Protein AF-A0A8S8Y244-F1 (afdb_monomer)

Nearest PDB structures (foldseek):
  2fb2-assembly1_B  TM=8.864E-01  e=2.465E-08  Staphylococcus aureus
  1tv7-assembly1_B  TM=8.762E-01  e=9.248E-08  Staphylococcus aureus
  1bh5-assembly1_B  TM=5.172E-01  e=3.059E+00  Homo sapiens

Sequence (140 aa):
MDVGGTKDWNAEQVVFGKEIRTLIEQNIGKLTPVRDAKYGEVANRWSFDSGYQIGFIESISNPFCKSCTRARISANGSIYTCLFSEHGHDLKSLIKLGADADDIGNAIAAIWQKRDDKYSEIRQTIALSSKPVHMHFIGG

Mean predicted aligned error: 6.36 Å

Secondary structure (DSSP, 8-state):
---SSSS---GGG---HHHHHHHHHHHT--EEE---PPTT--SEEEEETTS-EEEE--TTTS---TT----EE-TTSEEESSTT-S--EEHHHHHHTT--HHHHHHHHHHHHHH----HHHHTTTS-TT--PPPGGGGT-

pLDDT: mean 86.73, std 14.21, range [40.69, 98.0]

Foldseek 3Di:
DDPDVDLDPDPVPDDAPVNVQVVCCVPPHDWDWDDPDDQLRQWGWIAGPVGDIDTDRGLAPDNDLVRDPDWFAFPQGFIDPDLFAADTHHPVVCVVVPNDPVSSVVVVVVVVVPDPDDCSVCVVPDPSPRHGDHNVRRPD

Structure (mmCIF, N/CA/C/O backbone):
data_AF-A0A8S8Y244-F1
#
_entry.id   AF-A0A8S8Y244-F1
#
loop_
_atom_site.group_PDB
_atom_site.id
_atom_site.type_symbol
_atom_site.label_atom_id
_atom_site.label_alt_id
_atom_site.label_comp_id
_atom_site.label_asym_id
_atom_site.label_entity_id
_atom_site.label_seq_id
_atom_site.pdbx_PDB_ins_code
_atom_site.Cartn_x
_atom_site.Cartn_y
_atom_site.Cartn_z
_atom_site.occupancy
_atom_site.B_iso_or_equiv
_atom_site.auth_seq_id
_atom_site.auth_comp_id
_atom_site.auth_asym_id
_atom_site.auth_atom_id
_atom_site.pdbx_PDB_model_num
ATOM 1 N N . MET A 1 1 ? -0.127 8.746 5.393 1.00 60.56 1 MET A N 1
ATOM 2 C CA . MET A 1 1 ? 1.171 8.938 6.078 1.00 60.56 1 MET A CA 1
ATOM 3 C C . MET A 1 1 ? 1.604 10.341 5.765 1.00 60.56 1 MET A C 1
ATOM 5 O O . MET A 1 1 ? 1.429 10.693 4.609 1.00 60.56 1 MET A O 1
ATOM 9 N N . ASP A 1 2 ? 2.062 11.129 6.735 1.00 51.53 2 ASP A N 1
ATOM 10 C CA . ASP A 1 2 ? 2.578 12.459 6.414 1.00 51.53 2 ASP A CA 1
ATOM 11 C C . ASP A 1 2 ? 3.639 12.339 5.310 1.00 51.53 2 ASP A C 1
ATOM 13 O O . ASP A 1 2 ? 4.649 11.651 5.462 1.00 51.53 2 ASP A O 1
ATOM 17 N N . VAL A 1 3 ? 3.283 12.902 4.160 1.00 53.19 3 VAL A N 1
ATOM 18 C CA . VAL A 1 3 ? 4.117 13.115 2.983 1.00 53.19 3 VAL A CA 1
ATOM 19 C C . VAL A 1 3 ? 3.817 14.512 2.448 1.00 53.19 3 VAL A C 1
ATOM 21 O O . VAL A 1 3 ? 3.611 14.719 1.253 1.00 53.19 3 VAL A O 1
ATOM 24 N N . GLY A 1 4 ? 3.778 15.498 3.351 1.00 40.69 4 GLY A N 1
ATOM 25 C CA . GLY A 1 4 ? 4.239 16.835 3.000 1.00 40.69 4 GLY A CA 1
ATOM 26 C C . GLY A 1 4 ? 5.711 16.745 2.598 1.00 40.69 4 GLY A C 1
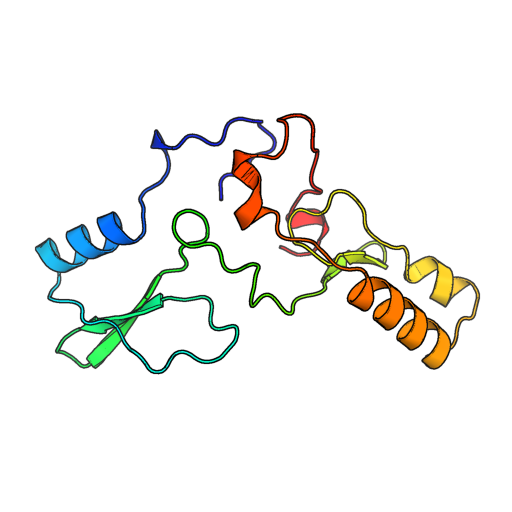ATOM 27 O O . GLY A 1 4 ? 6.448 15.915 3.119 1.00 40.69 4 GLY A O 1
ATOM 28 N N . GLY A 1 5 ? 6.166 17.562 1.649 1.00 44.16 5 GLY A N 1
ATOM 29 C CA . GLY A 1 5 ? 7.572 17.628 1.212 1.00 44.16 5 GLY A CA 1
ATOM 30 C C . GLY A 1 5 ? 8.573 18.080 2.292 1.00 44.16 5 GLY A C 1
ATOM 31 O O . GLY A 1 5 ? 9.592 18.683 1.966 1.00 44.16 5 GLY A O 1
ATOM 32 N N . THR A 1 6 ? 8.291 17.816 3.563 1.00 44.94 6 THR A N 1
ATOM 33 C CA . THR A 1 6 ? 9.024 18.212 4.757 1.00 44.94 6 THR A CA 1
ATOM 34 C C . THR A 1 6 ? 9.289 16.971 5.599 1.00 44.94 6 THR A C 1
ATOM 36 O O . THR A 1 6 ? 8.412 16.149 5.830 1.00 44.94 6 THR A O 1
ATOM 39 N N . LYS A 1 7 ? 10.544 16.821 6.004 1.00 48.84 7 LYS A N 1
ATOM 40 C CA . LYS A 1 7 ? 11.204 15.608 6.501 1.00 48.84 7 LYS A CA 1
ATOM 41 C C . LYS A 1 7 ? 10.737 15.101 7.874 1.00 48.84 7 LYS A C 1
ATOM 43 O O . LYS A 1 7 ? 11.440 14.297 8.475 1.00 48.84 7 LYS A O 1
ATOM 48 N N . ASP A 1 8 ? 9.575 15.517 8.356 1.00 54.03 8 ASP A N 1
ATOM 49 C CA . ASP A 1 8 ? 9.223 15.395 9.765 1.00 54.03 8 ASP A CA 1
ATOM 50 C C . ASP A 1 8 ? 7.880 14.691 9.920 1.00 54.03 8 ASP A C 1
ATOM 52 O O . ASP A 1 8 ? 6.853 15.321 10.148 1.00 54.03 8 ASP A O 1
ATOM 56 N N . TRP A 1 9 ? 7.896 13.355 9.822 1.00 61.94 9 TRP A N 1
ATOM 57 C CA . TRP A 1 9 ? 6.789 12.557 10.345 1.00 61.94 9 TRP A CA 1
ATOM 58 C C . TRP A 1 9 ? 6.572 12.953 11.808 1.00 61.94 9 TRP A C 1
ATOM 60 O O . 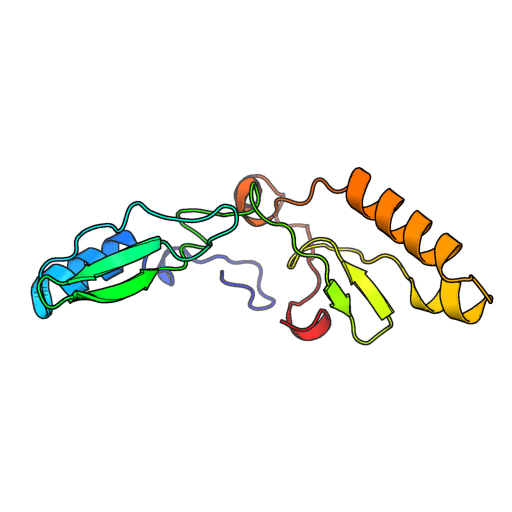TRP A 1 9 ? 7.399 12.634 12.664 1.00 61.94 9 TRP A O 1
ATOM 70 N N . ASN A 1 10 ? 5.473 13.650 12.093 1.00 66.88 10 ASN A N 1
ATOM 71 C CA . ASN A 1 10 ? 5.127 14.029 13.454 1.00 66.88 10 ASN A CA 1
ATOM 72 C C . ASN A 1 10 ? 4.070 13.067 14.012 1.00 66.88 10 ASN A C 1
ATOM 74 O O . ASN A 1 10 ? 2.903 13.109 13.618 1.00 66.88 10 ASN A O 1
ATOM 78 N N . ALA A 1 11 ? 4.479 12.218 14.960 1.00 68.69 11 ALA A N 1
ATOM 79 C CA . ALA A 1 11 ? 3.582 11.325 15.695 1.00 68.69 11 ALA A CA 1
ATOM 80 C C . ALA A 1 11 ? 2.406 12.074 16.343 1.00 68.69 11 ALA A C 1
ATOM 82 O O . ALA A 1 11 ? 1.311 11.530 16.431 1.00 68.69 11 ALA A O 1
ATOM 83 N N . GLU A 1 12 ? 2.621 13.325 16.752 1.00 77.69 12 GLU A N 1
ATOM 84 C CA . GLU A 1 12 ? 1.631 14.171 17.425 1.00 77.69 12 GLU A CA 1
ATOM 85 C C . GLU A 1 12 ? 0.484 14.596 16.498 1.00 77.69 12 GLU A C 1
ATOM 87 O O . GLU A 1 12 ? -0.576 14.994 16.970 1.00 77.69 12 GLU A O 1
ATOM 92 N N . GLN A 1 13 ? 0.667 14.496 15.177 1.00 81.44 13 GLN A N 1
ATOM 93 C CA . GLN A 1 13 ? -0.373 14.792 14.186 1.00 81.44 13 GLN A CA 1
ATOM 94 C C . GLN A 1 13 ? -1.121 13.538 13.713 1.00 81.44 13 GLN A C 1
ATOM 96 O O . GLN A 1 13 ? -1.949 13.604 12.802 1.00 81.44 13 GLN A O 1
ATOM 101 N N . VAL A 1 14 ? -0.830 12.375 14.302 1.00 83.56 14 VAL A N 1
ATOM 102 C CA . VAL A 1 14 ? -1.429 11.096 13.924 1.00 83.56 14 VAL A CA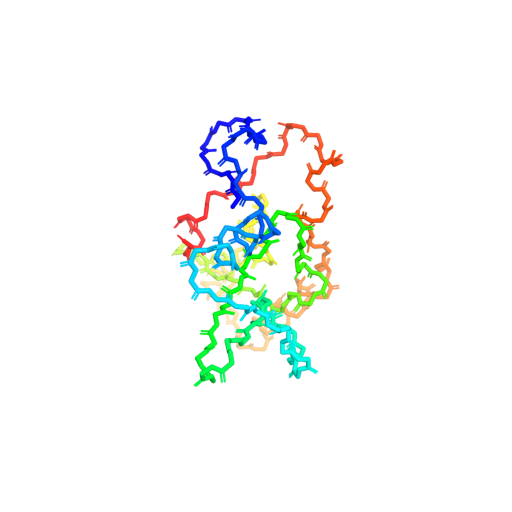 1
ATOM 103 C C . VAL A 1 14 ? -2.406 10.655 15.003 1.00 83.56 14 VAL A C 1
ATOM 105 O O . VAL A 1 14 ? -2.026 10.476 16.152 1.00 83.56 14 VAL A O 1
ATOM 108 N N . VAL A 1 15 ? -3.648 10.384 14.601 1.00 89.88 15 VAL A N 1
ATOM 109 C CA . VAL A 1 15 ? -4.594 9.623 15.425 1.00 89.88 15 VAL A CA 1
ATOM 110 C C . VAL A 1 15 ? -4.582 8.181 14.933 1.00 89.88 15 VAL A C 1
ATOM 112 O O . VAL A 1 15 ? -4.918 7.897 13.778 1.00 89.88 15 VAL A O 1
ATOM 115 N N . PHE A 1 16 ? -4.148 7.254 15.779 1.00 91.44 16 PHE A N 1
ATOM 116 C CA . PHE A 1 16 ? -4.012 5.853 15.402 1.00 91.44 16 PHE A CA 1
ATOM 117 C C . PHE A 1 16 ? -5.371 5.165 15.297 1.00 91.44 16 PHE A C 1
ATOM 119 O O . PHE A 1 16 ? -6.317 5.493 16.009 1.00 91.44 16 PHE A O 1
ATOM 126 N N . GLY A 1 17 ? -5.463 4.123 14.462 1.00 92.31 17 GLY A N 1
ATOM 127 C CA . GLY A 1 17 ? -6.723 3.399 14.257 1.00 92.31 17 GLY A CA 1
ATOM 128 C C . GLY A 1 17 ? -7.343 2.875 15.558 1.00 92.31 17 GLY A C 1
ATOM 129 O O . GLY A 1 17 ? -8.563 2.888 15.703 1.00 92.31 17 GLY A O 1
ATOM 130 N N . LYS A 1 18 ? -6.515 2.478 16.536 1.00 93.50 18 LYS A N 1
ATOM 131 C CA . LYS A 1 18 ? -6.982 2.065 17.869 1.00 93.50 18 LYS A CA 1
ATOM 132 C C . LYS A 1 18 ? -7.660 3.210 18.622 1.00 93.50 18 LYS A C 1
ATOM 134 O O . LYS A 1 18 ? -8.702 2.987 19.219 1.00 93.50 18 LYS A O 1
ATOM 139 N N . GLU A 1 19 ? -7.092 4.409 18.578 1.00 95.00 19 GLU A N 1
ATOM 140 C CA . GLU A 1 19 ? -7.645 5.591 19.246 1.00 95.00 19 GLU A CA 1
ATOM 141 C C . GLU A 1 19 ? -8.960 6.012 18.591 1.00 95.00 19 GLU A C 1
ATOM 143 O O . GLU A 1 19 ? -9.946 6.233 19.289 1.00 95.00 19 GLU A O 1
ATOM 148 N N . ILE A 1 20 ? -9.012 6.009 17.252 1.00 96.06 20 ILE A N 1
ATOM 149 C CA . ILE A 1 20 ? -10.245 6.287 16.504 1.00 96.06 20 ILE A CA 1
ATOM 150 C C . ILE A 1 20 ? -11.342 5.284 16.892 1.00 96.06 20 ILE A C 1
ATOM 152 O O . ILE A 1 20 ? -12.475 5.688 17.147 1.00 96.06 20 ILE A O 1
ATOM 156 N N . ARG A 1 21 ? -11.023 3.985 16.986 1.00 96.69 21 ARG A N 1
ATOM 157 C CA . ARG A 1 21 ? -11.989 2.965 17.428 1.00 96.69 21 ARG A CA 1
ATOM 158 C C . ARG A 1 21 ? -12.491 3.215 18.842 1.00 96.69 21 ARG A C 1
ATOM 160 O O . ARG A 1 21 ? -13.699 3.222 19.027 1.00 96.69 21 ARG A O 1
ATOM 167 N N . THR A 1 22 ? -11.599 3.482 19.795 1.00 97.25 22 THR A N 1
ATOM 168 C CA . THR A 1 22 ? -11.988 3.795 21.178 1.00 97.25 22 THR A CA 1
ATOM 169 C C . THR A 1 22 ? -12.958 4.977 21.226 1.00 97.25 22 THR A C 1
ATOM 171 O O . THR A 1 22 ? -13.977 4.908 21.907 1.00 97.25 22 THR A O 1
ATOM 174 N N . LEU A 1 23 ? -12.679 6.048 20.474 1.00 97.44 23 LEU A N 1
ATOM 175 C CA . LEU A 1 23 ? -13.554 7.221 20.413 1.00 97.44 23 LEU A CA 1
ATOM 176 C C . LEU A 1 23 ? -14.929 6.882 19.822 1.00 97.44 23 LEU A C 1
ATOM 178 O O . LEU A 1 23 ? -15.949 7.331 20.343 1.00 97.44 23 LEU A O 1
ATOM 182 N N . ILE A 1 24 ? -14.976 6.071 18.764 1.00 97.38 24 ILE A N 1
ATOM 183 C CA . ILE A 1 24 ? -16.237 5.612 18.167 1.00 97.38 24 ILE A CA 1
ATOM 184 C C . ILE A 1 24 ? -17.022 4.741 19.157 1.00 97.38 24 ILE A C 1
ATOM 186 O O . ILE A 1 24 ? -18.222 4.948 19.330 1.00 97.38 24 ILE A O 1
ATOM 190 N N . GLU A 1 25 ? -16.363 3.810 19.845 1.00 97.12 25 GLU A N 1
ATOM 191 C CA . GLU A 1 25 ? -17.005 2.928 20.826 1.00 97.12 25 GLU A CA 1
ATOM 192 C C . GLU A 1 25 ? -17.584 3.692 22.021 1.00 97.12 25 GLU A C 1
ATOM 194 O O . GLU A 1 25 ? -18.653 3.336 22.511 1.00 97.12 25 GLU A O 1
ATOM 199 N N . GLN A 1 26 ? -16.919 4.767 22.454 1.00 97.69 26 GLN A N 1
ATOM 200 C CA . GLN A 1 26 ? -17.374 5.618 23.557 1.00 97.69 26 GLN A CA 1
ATOM 201 C C . GLN A 1 26 ? -18.588 6.489 23.207 1.00 97.69 26 GLN A C 1
ATOM 203 O O . GLN A 1 26 ? -19.373 6.805 24.096 1.00 97.69 26 GLN A O 1
ATOM 208 N N . ASN A 1 27 ? -18.731 6.903 21.943 1.00 97.56 27 ASN A N 1
ATOM 209 C CA . ASN A 1 27 ? -19.709 7.927 21.550 1.00 97.56 27 ASN A CA 1
ATOM 210 C C . ASN A 1 27 ? -20.840 7.410 20.651 1.00 97.56 27 ASN A C 1
ATOM 212 O O . ASN A 1 27 ? -21.894 8.035 20.587 1.00 97.56 27 ASN A O 1
ATOM 216 N N . ILE A 1 28 ? -20.622 6.315 19.921 1.00 96.31 28 ILE A N 1
ATOM 217 C CA . ILE A 1 28 ? -21.535 5.849 18.866 1.00 96.31 28 ILE A CA 1
ATOM 218 C C . ILE A 1 28 ? -22.047 4.445 19.174 1.00 96.31 28 ILE A C 1
ATOM 220 O O . ILE A 1 28 ? -23.249 4.200 19.121 1.00 96.31 28 ILE A O 1
ATOM 224 N N . GLY A 1 29 ? -21.150 3.516 19.497 1.00 96.25 29 GLY A N 1
ATOM 225 C CA . GLY A 1 29 ? -21.536 2.148 19.819 1.00 96.25 29 GLY A CA 1
ATOM 226 C C . GLY A 1 29 ? -20.411 1.145 19.621 1.00 96.25 29 GLY A C 1
ATOM 227 O O . GLY A 1 29 ? -19.395 1.434 18.992 1.00 96.25 29 GLY A O 1
ATOM 228 N N . LYS A 1 30 ? -20.616 -0.056 20.163 1.00 97.50 30 LYS A N 1
ATOM 229 C CA . LYS A 1 30 ? -19.633 -1.139 20.159 1.00 97.50 30 LYS A CA 1
ATOM 230 C C . LYS A 1 30 ? -19.223 -1.530 18.739 1.00 97.50 30 LYS A C 1
ATOM 232 O O . LYS A 1 30 ? -20.075 -1.697 17.866 1.00 97.50 30 LYS A O 1
ATOM 237 N N . LEU A 1 31 ? -17.925 -1.749 18.544 1.00 98.00 31 LEU A N 1
ATOM 238 C CA . LEU A 1 31 ? -17.363 -2.268 17.307 1.00 98.00 31 LEU A CA 1
ATOM 239 C C . LEU A 1 31 ? -16.881 -3.708 17.510 1.00 98.00 31 LEU A C 1
ATOM 241 O O . LEU A 1 31 ? -16.259 -4.058 18.511 1.00 98.00 31 LEU A O 1
ATOM 245 N N . THR A 1 32 ? -17.126 -4.563 16.520 1.00 97.69 32 THR A N 1
ATOM 246 C CA . THR A 1 32 ? -16.593 -5.931 16.481 1.00 97.69 32 THR A CA 1
ATOM 247 C C . THR A 1 32 ? -15.802 -6.160 15.196 1.00 97.69 32 THR A C 1
ATOM 249 O O . THR A 1 32 ? -16.242 -5.734 14.127 1.00 97.69 32 THR A O 1
ATOM 252 N N . PRO A 1 33 ? -14.612 -6.786 15.255 1.00 96.81 33 PRO A N 1
ATOM 253 C CA . PRO A 1 33 ? -13.785 -6.966 14.070 1.00 96.81 33 PRO A CA 1
ATOM 254 C C . PRO A 1 33 ? -14.412 -7.998 13.130 1.00 96.81 33 PRO A C 1
ATOM 256 O O . PRO A 1 33 ? -14.780 -9.094 13.559 1.00 96.81 33 PRO A O 1
ATOM 259 N N . VAL A 1 34 ? -14.467 -7.678 11.837 1.00 96.75 34 VAL A N 1
ATOM 260 C CA . VAL A 1 34 ? -14.902 -8.615 10.795 1.00 96.75 34 VAL A CA 1
ATOM 261 C C . VAL A 1 34 ? -13.695 -9.457 10.364 1.00 96.75 34 VAL A C 1
ATOM 263 O O . VAL A 1 34 ? -12.651 -8.914 10.008 1.00 96.75 34 VAL A O 1
ATOM 266 N N . ARG A 1 35 ? -13.804 -10.791 10.443 1.00 92.69 35 ARG A N 1
ATOM 267 C CA . ARG A 1 35 ? -12.678 -11.737 10.262 1.00 92.69 35 ARG A CA 1
ATOM 268 C C . ARG A 1 35 ? -12.764 -12.568 8.977 1.00 92.69 35 ARG A C 1
ATOM 270 O O . ARG A 1 35 ? -12.432 -13.748 8.981 1.00 92.69 35 ARG A O 1
ATOM 277 N N . ASP A 1 36 ? -13.204 -11.953 7.889 1.00 92.88 36 ASP A N 1
ATOM 278 C CA . ASP A 1 36 ? -13.324 -12.567 6.557 1.00 92.88 36 ASP A CA 1
ATOM 279 C C . ASP A 1 36 ? -12.454 -11.854 5.502 1.00 92.88 36 ASP A C 1
ATOM 281 O O . ASP A 1 36 ? -12.732 -11.921 4.303 1.00 92.88 36 ASP A O 1
ATOM 285 N N . ALA A 1 37 ? -11.407 -11.155 5.955 1.00 87.56 37 ALA A N 1
ATOM 286 C CA . ALA A 1 37 ? -10.561 -10.336 5.098 1.00 87.56 37 ALA A CA 1
ATOM 287 C C . ALA A 1 37 ? -9.908 -11.158 3.977 1.00 87.56 37 ALA A C 1
ATOM 289 O O . ALA A 1 37 ? -9.318 -12.218 4.210 1.00 87.56 37 ALA A O 1
ATOM 290 N N . LYS A 1 38 ? -9.984 -10.643 2.748 1.00 90.38 38 LYS A N 1
ATOM 291 C CA . LYS A 1 38 ? -9.360 -11.270 1.576 1.00 90.38 38 LYS A CA 1
ATOM 292 C C . LYS A 1 38 ? -7.874 -1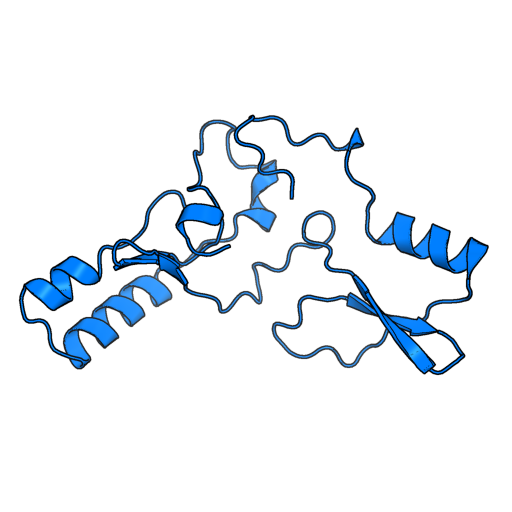0.916 1.490 1.00 90.38 38 LYS A C 1
ATOM 294 O O . LYS A 1 38 ? -7.424 -9.900 2.019 1.00 90.38 38 LYS A O 1
ATOM 299 N N . TYR A 1 39 ? -7.092 -11.730 0.777 1.00 89.25 39 TYR A N 1
ATOM 300 C CA . TYR A 1 39 ? -5.690 -11.398 0.512 1.00 89.25 39 TYR A CA 1
ATOM 301 C C . TYR A 1 39 ? -5.585 -10.046 -0.213 1.00 89.25 39 TYR A C 1
ATOM 303 O O . TYR A 1 39 ? -6.261 -9.818 -1.215 1.00 89.25 39 TYR A O 1
ATOM 311 N N . GLY A 1 40 ? -4.741 -9.152 0.306 1.00 87.44 40 GLY A N 1
ATOM 312 C CA . GLY A 1 40 ? -4.588 -7.791 -0.217 1.00 87.44 40 GLY A CA 1
ATOM 313 C C . GLY A 1 40 ? -5.657 -6.797 0.252 1.00 87.44 40 GLY A C 1
ATOM 314 O O . GLY A 1 40 ? -5.585 -5.628 -0.124 1.00 87.44 40 GLY A O 1
ATOM 315 N N . GLU A 1 41 ? -6.621 -7.207 1.084 1.00 92.38 41 GLU A N 1
ATOM 316 C CA . GLU A 1 41 ? -7.554 -6.278 1.725 1.00 92.38 41 GLU A CA 1
ATOM 317 C C . GLU A 1 41 ? -6.797 -5.368 2.701 1.00 92.38 41 GLU A C 1
ATOM 319 O O . GLU A 1 41 ? -6.109 -5.826 3.611 1.00 92.38 41 GLU A O 1
ATOM 324 N N . VAL A 1 42 ? -6.889 -4.059 2.465 1.00 93.56 42 VAL A N 1
ATOM 325 C CA . VAL A 1 42 ? -6.116 -3.045 3.199 1.00 93.56 42 VAL A CA 1
ATOM 326 C C . VAL A 1 42 ? -6.886 -2.488 4.398 1.00 93.56 42 VAL A C 1
ATOM 328 O O . VAL A 1 42 ? -6.289 -2.108 5.405 1.00 93.56 42 VAL A O 1
ATOM 331 N N . ALA A 1 43 ? -8.211 -2.390 4.287 1.00 95.31 43 ALA A N 1
ATOM 332 C CA . ALA A 1 43 ? -9.043 -1.830 5.339 1.00 95.31 43 ALA A CA 1
ATOM 333 C C . ALA A 1 43 ? -9.325 -2.887 6.413 1.00 95.31 43 ALA A C 1
ATOM 335 O O . ALA A 1 43 ? -9.900 -3.931 6.126 1.00 95.31 43 ALA A O 1
ATOM 336 N N . ASN A 1 44 ? -8.992 -2.588 7.668 1.00 94.12 44 ASN A N 1
ATOM 337 C CA . ASN A 1 44 ? -9.439 -3.396 8.798 1.00 94.12 44 ASN A CA 1
ATOM 338 C C . ASN A 1 44 ? -10.920 -3.091 9.037 1.00 94.12 44 ASN A C 1
ATOM 340 O O . ASN A 1 44 ? -11.242 -2.003 9.520 1.00 94.12 44 ASN A O 1
ATOM 344 N N . ARG A 1 45 ? -11.816 -4.008 8.664 1.00 96.44 45 ARG A N 1
ATOM 345 C CA . ARG A 1 45 ? -13.265 -3.814 8.797 1.00 96.44 45 ARG A CA 1
ATOM 346 C C . ARG A 1 45 ? -13.780 -4.183 10.182 1.00 96.44 45 ARG A C 1
ATOM 348 O O . ARG A 1 45 ? -13.377 -5.181 10.776 1.00 96.44 45 ARG A O 1
ATOM 355 N N . TRP A 1 46 ? -14.702 -3.367 10.670 1.00 97.25 46 TRP A N 1
ATOM 356 C CA . TRP A 1 46 ? -15.407 -3.537 11.933 1.00 97.25 46 TRP A CA 1
ATOM 357 C C . TRP A 1 46 ? -16.899 -3.318 11.709 1.00 97.25 46 TRP A C 1
ATOM 359 O O . TRP A 1 46 ? -17.281 -2.522 10.855 1.00 97.25 46 TRP A O 1
ATOM 369 N N . SER A 1 47 ? -17.732 -4.021 12.469 1.00 97.94 47 SER A N 1
ATOM 370 C CA . SER A 1 47 ? -19.188 -3.919 12.417 1.00 97.94 47 SER A CA 1
ATOM 371 C C . SER A 1 47 ? -19.735 -3.393 13.734 1.00 97.94 47 SER A C 1
ATOM 373 O O . SER A 1 47 ? -19.296 -3.820 14.804 1.00 97.94 47 SER A O 1
ATOM 375 N N . PHE A 1 48 ? -20.730 -2.519 13.640 1.00 98.00 48 PHE A N 1
ATOM 376 C CA . PHE A 1 48 ? -21.634 -2.224 14.744 1.00 98.00 48 PHE A CA 1
ATOM 377 C C . PHE A 1 48 ? -22.654 -3.357 14.913 1.00 98.00 48 PHE A C 1
ATOM 379 O O . PHE A 1 48 ? -22.888 -4.131 13.979 1.00 98.00 48 PHE A O 1
ATOM 386 N N . ASP A 1 49 ? -23.318 -3.405 16.070 1.00 95.62 49 ASP A N 1
ATOM 387 C CA . ASP A 1 49 ? -24.395 -4.369 16.353 1.00 95.62 49 ASP A CA 1
ATOM 388 C C . ASP A 1 49 ? -25.609 -4.193 15.417 1.00 95.62 49 ASP A C 1
ATOM 390 O O . ASP A 1 49 ? -26.350 -5.137 15.155 1.00 95.62 49 ASP A O 1
ATOM 394 N N . SER A 1 50 ? -25.786 -2.994 14.853 1.00 94.62 50 SER A N 1
ATOM 395 C CA . SER A 1 50 ? -26.794 -2.681 13.831 1.00 94.62 50 SER A CA 1
ATOM 396 C C . SER A 1 50 ? -26.483 -3.262 12.444 1.00 94.62 50 SER A C 1
ATOM 398 O O . SER A 1 50 ? -27.314 -3.160 11.545 1.00 94.62 50 SER A O 1
ATOM 400 N N . GLY A 1 51 ? -25.296 -3.845 12.247 1.00 93.69 51 GLY A N 1
ATOM 401 C CA . GLY A 1 51 ? -24.849 -4.435 10.980 1.00 93.69 51 GLY A CA 1
ATOM 402 C C . GLY A 1 51 ? -24.134 -3.470 10.027 1.00 93.69 51 GLY A C 1
ATOM 403 O O . GLY A 1 51 ? -23.578 -3.915 9.022 1.00 93.69 51 GLY A O 1
ATOM 404 N N . TYR A 1 52 ? -24.090 -2.166 10.328 1.00 96.12 52 TYR A N 1
ATOM 405 C CA . TYR A 1 52 ? -23.269 -1.219 9.566 1.00 96.12 52 TYR A CA 1
ATOM 406 C C . TYR A 1 52 ? -21.778 -1.481 9.792 1.00 96.12 52 TYR A C 1
ATOM 408 O O . TYR A 1 52 ? -21.352 -1.745 10.917 1.00 96.12 52 TYR A O 1
ATOM 416 N N . GLN A 1 53 ? -20.978 -1.354 8.730 1.00 96.62 53 GLN A N 1
ATOM 417 C CA . GLN A 1 53 ? -19.535 -1.584 8.779 1.00 96.62 53 GLN A CA 1
ATOM 418 C C . GLN A 1 53 ? -18.730 -0.310 8.523 1.00 96.62 53 GLN A C 1
ATOM 420 O O . GLN A 1 53 ? -19.115 0.544 7.727 1.00 96.62 53 GLN A O 1
ATOM 425 N N . ILE A 1 54 ? -17.568 -0.229 9.165 1.00 96.62 54 ILE A N 1
ATOM 426 C CA . ILE A 1 54 ? -16.559 0.813 8.983 1.00 96.62 54 ILE A CA 1
ATOM 427 C C . ILE A 1 54 ? -15.188 0.165 8.763 1.00 96.62 54 ILE A C 1
ATOM 429 O O . ILE A 1 54 ? -14.849 -0.835 9.397 1.00 96.62 54 ILE A O 1
ATOM 433 N N . GLY A 1 55 ? -14.394 0.715 7.844 1.00 95.88 55 GLY A N 1
ATOM 434 C CA . GLY A 1 55 ? -13.044 0.243 7.539 1.00 95.88 55 GLY A CA 1
ATOM 435 C C . GLY A 1 55 ? -11.975 1.227 8.003 1.00 95.88 55 GLY A C 1
ATOM 436 O O . GLY A 1 55 ? -12.068 2.418 7.722 1.00 95.88 55 GLY A O 1
ATOM 437 N N . PHE A 1 56 ? -10.928 0.727 8.659 1.00 95.62 56 PHE A N 1
ATOM 438 C CA . PHE A 1 56 ? -9.779 1.526 9.089 1.00 95.62 56 PHE A CA 1
ATOM 439 C C . PHE A 1 56 ? -8.546 1.197 8.245 1.00 95.62 56 PHE A C 1
ATOM 441 O O . PHE A 1 56 ? -8.038 0.073 8.283 1.00 95.62 56 PHE A O 1
ATOM 448 N N . ILE A 1 57 ? -8.039 2.187 7.505 1.00 93.88 57 ILE A N 1
ATOM 449 C CA . ILE A 1 57 ? -6.794 2.070 6.732 1.00 93.88 57 ILE A CA 1
ATOM 450 C C . ILE A 1 57 ? -5.625 2.534 7.601 1.00 93.88 57 ILE A C 1
ATOM 452 O O . ILE A 1 57 ? -5.298 3.716 7.695 1.00 93.88 57 ILE A O 1
ATOM 456 N N . GLU A 1 58 ? -4.963 1.577 8.234 1.00 91.31 58 GLU A N 1
ATOM 457 C CA . GLU A 1 58 ? -3.924 1.824 9.233 1.00 91.31 58 GLU A CA 1
ATOM 458 C C . GLU A 1 58 ? -2.516 1.909 8.629 1.00 91.31 58 GLU A C 1
ATOM 460 O O . GLU A 1 58 ? -1.585 1.247 9.073 1.00 91.31 58 GLU A O 1
ATOM 465 N N . SER A 1 59 ? -2.331 2.769 7.623 1.00 86.31 59 SER A N 1
ATOM 466 C CA . SER A 1 59 ? -1.060 2.894 6.879 1.00 86.31 59 SER A CA 1
ATOM 467 C C . SER A 1 59 ? 0.193 3.137 7.743 1.00 86.31 59 SER A C 1
ATOM 469 O O . SER A 1 59 ? 1.310 2.862 7.299 1.00 86.31 59 SER A O 1
ATOM 471 N N . ILE A 1 60 ? 0.014 3.634 8.973 1.00 83.69 60 ILE A N 1
ATOM 472 C CA . ILE A 1 60 ? 1.080 3.850 9.954 1.00 83.69 60 ILE A CA 1
ATOM 473 C C . ILE A 1 60 ? 1.169 2.676 10.934 1.00 83.69 60 ILE A C 1
ATOM 475 O O . ILE A 1 60 ? 2.163 1.957 10.907 1.00 83.69 60 ILE A O 1
ATOM 479 N N . SER A 1 61 ? 0.168 2.473 11.792 1.00 86.06 61 SER A N 1
ATOM 480 C CA . SER A 1 61 ? 0.225 1.467 12.866 1.00 86.06 61 SER A CA 1
ATOM 481 C C . SER A 1 61 ? 0.265 0.023 12.371 1.00 86.06 61 SER A C 1
ATOM 483 O O . SER A 1 61 ? 0.790 -0.834 13.074 1.00 86.06 61 SER A O 1
ATOM 485 N N . ASN A 1 62 ? -0.275 -0.251 11.182 1.00 88.50 62 ASN A N 1
ATOM 486 C CA . ASN A 1 62 ? -0.374 -1.590 10.616 1.00 88.50 62 ASN A CA 1
ATOM 487 C C . ASN A 1 62 ? -0.118 -1.549 9.092 1.00 88.50 62 ASN A C 1
ATOM 489 O O . ASN A 1 62 ? -1.063 -1.559 8.294 1.00 88.50 62 ASN A O 1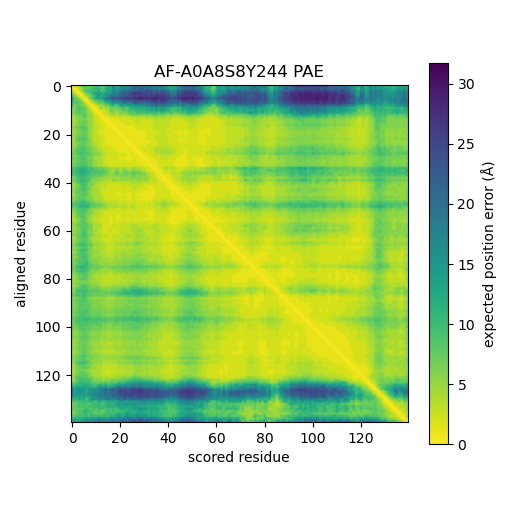
ATOM 493 N N . PRO A 1 63 ? 1.155 -1.422 8.664 1.00 89.81 63 PRO A N 1
ATOM 494 C CA . PRO A 1 63 ? 1.508 -1.337 7.252 1.00 89.81 63 PRO A CA 1
ATOM 495 C C . PRO A 1 63 ? 1.182 -2.639 6.505 1.00 89.81 63 PRO A C 1
ATOM 497 O O . PRO A 1 63 ? 1.247 -3.735 7.050 1.00 89.81 63 PRO A O 1
ATOM 500 N N . PHE A 1 64 ? 0.874 -2.506 5.216 1.00 92.94 64 PHE A N 1
ATOM 501 C CA . PHE A 1 64 ? 0.359 -3.584 4.363 1.00 92.94 64 PHE A CA 1
ATOM 502 C C . PHE A 1 64 ? 1.236 -3.813 3.117 1.00 92.94 64 PHE A C 1
ATOM 504 O O . PHE A 1 64 ? 0.735 -4.144 2.041 1.00 92.94 64 PHE A O 1
ATOM 511 N N . CYS A 1 65 ? 2.557 -3.602 3.215 1.00 92.94 65 CYS A N 1
ATOM 512 C CA . CYS A 1 65 ? 3.450 -3.788 2.064 1.00 92.94 65 CYS A CA 1
ATOM 513 C C . CYS A 1 65 ? 3.586 -5.270 1.679 1.00 92.94 65 CYS A C 1
ATOM 515 O O . CYS A 1 65 ? 3.590 -5.569 0.486 1.00 92.94 65 CYS A O 1
ATOM 517 N N . LYS A 1 66 ? 3.603 -6.189 2.655 1.00 91.62 66 LYS A N 1
ATOM 518 C CA . LYS A 1 66 ? 3.650 -7.653 2.444 1.00 91.62 66 LYS A CA 1
ATOM 519 C C . LYS A 1 66 ? 2.593 -8.210 1.490 1.00 91.62 66 LYS A C 1
ATOM 521 O O . LYS A 1 66 ? 2.877 -9.153 0.762 1.00 91.62 66 LYS A O 1
ATOM 526 N N . SER A 1 67 ? 1.381 -7.660 1.501 1.00 92.62 67 SER A N 1
ATOM 527 C CA . SER A 1 67 ? 0.280 -8.080 0.621 1.00 92.62 67 SER A CA 1
ATOM 528 C C . SER A 1 67 ? 0.057 -7.121 -0.553 1.00 92.62 67 SER A C 1
ATOM 530 O O . SER A 1 67 ? -0.915 -7.258 -1.294 1.00 92.62 67 SER A O 1
ATOM 532 N N . CYS A 1 68 ? 0.936 -6.131 -0.742 1.00 94.00 68 CYS A N 1
ATOM 533 C CA . CYS A 1 68 ? 0.794 -5.143 -1.801 1.00 94.00 68 CYS A CA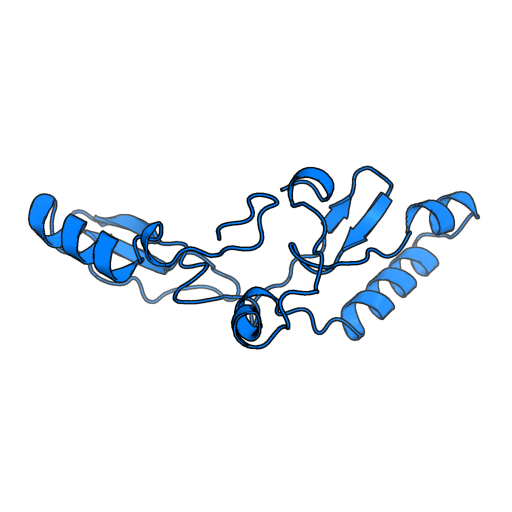 1
ATOM 534 C C . CYS A 1 68 ? 1.139 -5.757 -3.162 1.00 94.00 68 CYS A C 1
ATOM 536 O O . CYS A 1 68 ? 2.276 -6.161 -3.400 1.00 94.00 68 CYS A O 1
ATOM 538 N N . THR A 1 69 ? 0.171 -5.744 -4.076 1.00 93.75 69 THR A N 1
ATOM 539 C CA . THR A 1 69 ? 0.269 -6.254 -5.455 1.00 93.75 69 THR A CA 1
ATOM 540 C C . THR A 1 69 ? 0.187 -5.140 -6.505 1.00 93.75 69 THR A C 1
ATOM 542 O O . THR A 1 69 ? -0.108 -5.387 -7.669 1.00 93.75 69 THR A O 1
ATOM 545 N N . ARG A 1 70 ? 0.433 -3.885 -6.106 1.00 93.12 70 ARG A N 1
ATOM 546 C CA . ARG A 1 70 ? 0.258 -2.711 -6.973 1.00 93.12 70 ARG A CA 1
ATOM 547 C C . ARG A 1 70 ? 1.543 -2.331 -7.708 1.00 93.12 70 ARG A C 1
ATOM 549 O O . ARG A 1 70 ? 2.563 -2.094 -7.070 1.00 93.12 70 ARG A O 1
ATOM 556 N N . ALA A 1 71 ? 1.430 -2.151 -9.020 1.00 94.00 71 ALA A N 1
ATOM 557 C CA . ALA A 1 71 ? 2.330 -1.342 -9.841 1.00 94.00 71 ALA A CA 1
ATOM 558 C C . ALA A 1 71 ? 1.587 -0.082 -10.318 1.00 94.00 71 ALA A C 1
ATOM 560 O O . ALA A 1 71 ? 0.354 -0.049 -10.331 1.00 94.00 71 ALA A O 1
ATOM 561 N N . ARG A 1 72 ? 2.321 0.967 -10.688 1.00 93.69 72 ARG A N 1
ATOM 562 C CA . ARG A 1 72 ? 1.763 2.221 -11.212 1.00 93.69 72 ARG A CA 1
ATOM 563 C C . ARG A 1 72 ? 2.563 2.710 -12.400 1.00 93.69 72 ARG A C 1
ATOM 565 O O . ARG A 1 72 ? 3.776 2.559 -12.408 1.00 93.69 72 ARG A O 1
ATOM 572 N N . ILE A 1 73 ? 1.892 3.343 -13.355 1.00 93.06 73 ILE A N 1
ATOM 573 C CA . ILE A 1 73 ? 2.535 4.061 -14.454 1.00 93.06 73 ILE A CA 1
ATOM 574 C C . ILE A 1 73 ? 2.301 5.554 -14.221 1.00 93.06 73 ILE A C 1
ATOM 576 O O . ILE A 1 73 ? 1.162 5.984 -14.044 1.00 93.06 73 ILE A O 1
ATOM 580 N N . SER A 1 74 ? 3.374 6.334 -14.167 1.00 91.31 74 SER A N 1
ATOM 581 C CA . SER A 1 74 ? 3.319 7.792 -14.051 1.00 91.31 74 SER A CA 1
ATOM 582 C C . SER A 1 74 ? 2.928 8.449 -15.377 1.00 91.31 74 SER A C 1
ATOM 584 O O . SER A 1 74 ? 3.024 7.850 -16.449 1.00 91.31 74 SER A O 1
ATOM 586 N N . ALA A 1 75 ? 2.557 9.730 -15.334 1.00 89.44 75 ALA A N 1
ATOM 587 C CA . ALA A 1 75 ? 2.147 10.481 -16.525 1.00 89.44 75 ALA A CA 1
ATOM 588 C C . ALA A 1 75 ? 3.250 10.607 -17.599 1.00 89.44 75 ALA A C 1
ATOM 590 O O . ALA A 1 75 ? 2.955 10.731 -18.788 1.00 89.44 75 ALA A O 1
ATOM 591 N N . ASN A 1 76 ? 4.530 10.554 -17.211 1.00 89.12 76 ASN A N 1
ATOM 592 C CA . ASN A 1 76 ? 5.650 10.534 -18.159 1.00 89.12 76 ASN A CA 1
ATOM 593 C C . ASN A 1 76 ? 5.938 9.135 -18.741 1.00 89.12 76 ASN A C 1
ATOM 595 O O . ASN A 1 76 ? 6.783 9.035 -19.629 1.00 89.12 76 ASN A O 1
ATOM 599 N N . GLY A 1 77 ? 5.211 8.096 -18.311 1.00 92.94 77 GLY A N 1
ATOM 600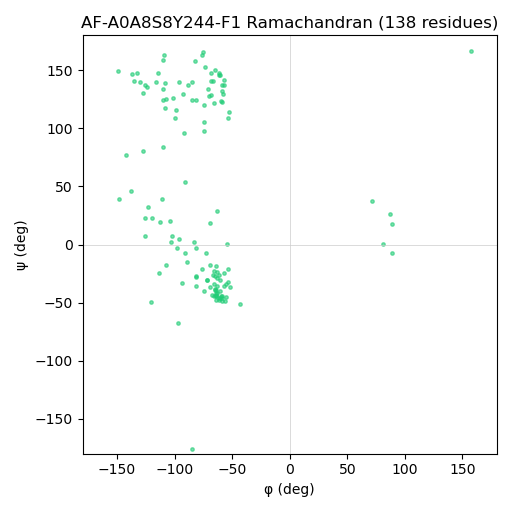 C CA . GLY A 1 77 ? 5.297 6.732 -18.832 1.00 92.94 77 GLY A CA 1
ATOM 601 C C . GLY A 1 77 ? 6.358 5.854 -18.166 1.00 92.94 77 GLY A C 1
ATOM 602 O O . GLY A 1 77 ? 6.847 4.911 -18.786 1.00 92.94 77 GLY A O 1
ATOM 603 N N . SER A 1 78 ? 6.717 6.149 -16.915 1.00 94.62 78 SER A N 1
ATOM 604 C CA . SER A 1 78 ? 7.589 5.296 -16.105 1.00 94.62 78 SER A CA 1
ATOM 605 C C . SER A 1 78 ? 6.766 4.382 -15.195 1.00 94.62 78 SER A C 1
ATOM 607 O O . SER A 1 78 ? 5.770 4.815 -14.618 1.00 94.62 78 SER A O 1
ATOM 609 N N . ILE A 1 79 ? 7.178 3.124 -15.038 1.00 95.19 79 ILE A N 1
ATOM 610 C CA . ILE A 1 79 ? 6.574 2.195 -14.076 1.00 95.19 79 ILE A CA 1
ATOM 611 C C . ILE A 1 79 ? 7.255 2.300 -12.710 1.00 95.19 79 ILE A C 1
ATOM 613 O O . ILE A 1 79 ? 8.480 2.356 -12.612 1.00 95.19 79 ILE A O 1
ATOM 617 N N . TYR A 1 80 ? 6.439 2.297 -11.662 1.00 94.69 80 TYR A N 1
ATOM 618 C CA . TYR A 1 80 ? 6.822 2.319 -10.257 1.00 94.69 80 TYR A CA 1
ATOM 619 C C . TYR A 1 80 ? 6.173 1.141 -9.529 1.00 94.69 80 TYR A C 1
ATOM 621 O O . TYR A 1 80 ? 4.985 0.854 -9.699 1.00 94.69 80 TYR A O 1
ATOM 629 N N . THR A 1 81 ? 6.941 0.485 -8.670 1.00 94.56 81 THR A N 1
ATOM 630 C CA . THR A 1 81 ? 6.529 -0.679 -7.865 1.00 94.56 81 THR A CA 1
ATOM 631 C C . THR A 1 81 ? 6.127 -0.315 -6.433 1.00 94.56 81 THR A C 1
ATOM 633 O O . THR A 1 81 ? 5.667 -1.165 -5.666 1.00 94.56 81 THR A O 1
ATOM 636 N N . CYS A 1 82 ? 6.253 0.964 -6.068 1.00 91.75 82 CYS A N 1
ATOM 637 C CA . CYS A 1 82 ? 5.847 1.509 -4.781 1.00 91.75 82 CYS A CA 1
ATOM 638 C C . CYS A 1 82 ? 5.412 2.968 -4.900 1.00 91.75 82 CYS A C 1
ATOM 640 O O . CYS A 1 82 ? 5.930 3.729 -5.712 1.00 91.75 82 CYS A O 1
ATOM 642 N N . LEU A 1 83 ? 4.482 3.359 -4.027 1.00 87.81 83 LEU A N 1
ATOM 643 C CA . LEU A 1 83 ? 4.022 4.742 -3.870 1.00 87.81 83 LEU A CA 1
ATOM 644 C C . LEU A 1 83 ? 5.108 5.711 -3.381 1.00 87.81 83 LEU A C 1
ATOM 646 O O . LEU A 1 83 ? 4.948 6.919 -3.491 1.00 87.81 83 LEU A O 1
ATOM 650 N N . PHE A 1 84 ? 6.177 5.167 -2.810 1.00 83.06 84 PHE A N 1
ATOM 651 C CA . PHE A 1 84 ? 7.278 5.912 -2.208 1.00 83.06 84 PHE A CA 1
ATOM 652 C C . PHE A 1 84 ? 8.621 5.479 -2.802 1.00 83.06 84 PHE A C 1
ATOM 654 O O . PHE A 1 84 ? 9.648 5.582 -2.141 1.00 83.06 84 PHE A O 1
ATOM 661 N N . SER A 1 85 ? 8.621 4.914 -4.011 1.00 83.88 85 SER A N 1
ATOM 662 C CA . SER A 1 85 ? 9.879 4.601 -4.687 1.00 83.88 85 SER A CA 1
ATOM 663 C C . SER A 1 85 ? 10.590 5.899 -5.089 1.00 83.88 85 SER A C 1
ATOM 665 O O . SER A 1 85 ? 9.946 6.906 -5.385 1.00 83.88 85 SER A O 1
ATOM 667 N N . GLU A 1 86 ? 11.917 5.899 -5.093 1.00 80.44 86 GLU A N 1
ATOM 668 C CA . GLU A 1 86 ? 12.712 7.056 -5.529 1.00 80.44 86 GLU A CA 1
ATOM 669 C C . GLU A 1 86 ? 12.835 7.123 -7.055 1.00 80.44 86 GLU A C 1
ATOM 671 O O . GLU A 1 86 ? 12.989 8.198 -7.638 1.00 80.44 86 GLU A O 1
ATOM 676 N N . HIS A 1 87 ? 12.748 5.968 -7.717 1.00 84.94 87 HIS A N 1
ATOM 677 C CA . HIS A 1 87 ? 13.058 5.817 -9.130 1.00 84.94 87 HIS A CA 1
ATOM 678 C C . HIS A 1 87 ? 11.991 4.978 -9.831 1.00 84.94 87 HIS A C 1
ATOM 680 O O . HIS A 1 87 ? 11.478 4.007 -9.284 1.00 84.94 87 HIS A O 1
ATOM 686 N N . GLY A 1 88 ? 11.651 5.375 -11.054 1.00 91.00 88 GLY A N 1
ATOM 687 C CA . GLY A 1 88 ? 10.787 4.603 -11.941 1.00 91.00 88 GLY A CA 1
ATOM 688 C C . GLY A 1 88 ? 11.594 4.021 -13.093 1.00 91.00 88 GLY A C 1
ATOM 689 O O . GLY A 1 88 ? 12.690 4.493 -13.396 1.00 91.00 88 GLY A O 1
ATOM 690 N N . HIS A 1 89 ? 11.033 3.026 -13.770 1.00 94.75 89 HIS A N 1
ATOM 691 C CA . HIS A 1 89 ? 11.621 2.445 -14.976 1.00 94.75 89 HIS A CA 1
ATOM 692 C C .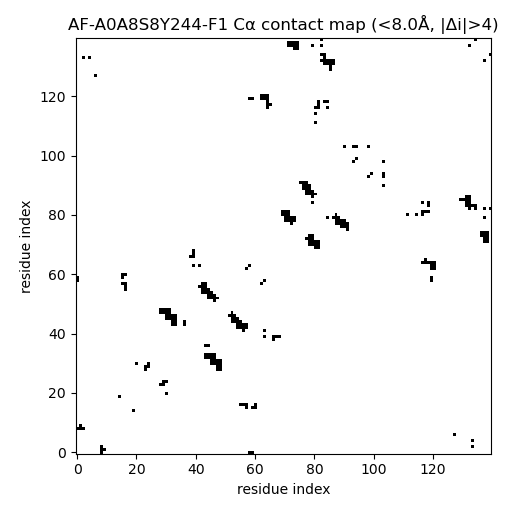 HIS A 1 89 ? 10.910 2.999 -16.212 1.00 94.75 89 HIS A C 1
ATOM 694 O O . HIS A 1 89 ? 9.686 2.944 -16.300 1.00 94.75 89 HIS A O 1
ATOM 700 N N . ASP A 1 90 ? 11.653 3.560 -17.163 1.00 95.25 90 ASP A N 1
ATOM 701 C CA . ASP A 1 90 ? 11.087 4.200 -18.355 1.00 95.25 90 ASP A CA 1
ATOM 702 C C . ASP A 1 90 ? 10.554 3.172 -19.369 1.00 95.25 90 ASP A C 1
ATOM 704 O O . ASP A 1 90 ? 11.304 2.626 -20.177 1.00 95.25 90 ASP A O 1
ATOM 708 N N . LEU A 1 91 ? 9.240 2.924 -19.340 1.00 95.81 91 LEU A N 1
ATOM 709 C CA . LEU A 1 91 ? 8.569 2.075 -20.329 1.00 95.81 91 LEU A CA 1
ATOM 710 C C . LEU A 1 91 ? 8.260 2.832 -21.624 1.00 95.81 91 LEU A C 1
ATOM 712 O O . LEU A 1 91 ? 8.203 2.232 -22.697 1.00 95.81 91 LEU A O 1
ATOM 716 N N . LYS A 1 92 ? 8.068 4.153 -21.551 1.00 95.62 92 LYS A N 1
ATOM 717 C CA . LYS A 1 92 ? 7.753 4.988 -22.716 1.00 95.62 92 LYS A CA 1
ATOM 718 C C . LYS A 1 92 ? 8.857 4.930 -23.762 1.00 95.62 92 LYS A C 1
ATOM 720 O O . LYS A 1 92 ? 8.550 4.898 -24.953 1.00 95.62 92 LYS A O 1
ATOM 725 N N . SER A 1 93 ? 10.117 4.925 -23.337 1.00 96.44 93 SER A N 1
ATOM 726 C CA . SER A 1 93 ? 11.245 4.798 -24.262 1.00 96.44 93 SER A CA 1
ATOM 727 C C . SER A 1 93 ? 11.270 3.444 -24.971 1.00 96.44 93 SER A C 1
ATOM 729 O O . SER A 1 93 ? 11.506 3.429 -26.175 1.00 96.44 93 SER A O 1
ATOM 731 N N . LEU A 1 94 ? 10.935 2.338 -24.293 1.00 95.56 94 LEU A N 1
ATOM 732 C CA . LEU A 1 94 ? 10.823 1.018 -24.937 1.00 95.56 94 LEU A CA 1
ATOM 733 C C . LEU A 1 94 ? 9.785 1.042 -26.067 1.00 95.56 94 LEU A C 1
ATOM 735 O O . LEU A 1 94 ? 10.091 0.675 -27.198 1.00 95.56 94 LEU A O 1
ATOM 739 N N . ILE A 1 95 ? 8.595 1.584 -25.788 1.00 94.88 95 ILE A N 1
ATOM 740 C CA . ILE A 1 95 ? 7.522 1.721 -26.786 1.00 94.88 95 ILE A CA 1
ATOM 741 C C . ILE A 1 95 ? 7.980 2.592 -27.963 1.00 94.88 95 ILE A C 1
ATOM 743 O O . ILE A 1 95 ? 7.780 2.240 -29.122 1.00 94.88 95 ILE A O 1
ATOM 747 N N . LYS A 1 96 ? 8.620 3.736 -27.688 1.00 96.50 96 LYS A N 1
ATOM 748 C CA . LYS A 1 96 ? 9.112 4.647 -28.735 1.00 96.50 96 LYS A CA 1
ATOM 749 C C . LYS A 1 96 ? 10.189 4.031 -29.625 1.00 96.50 96 LYS A C 1
ATOM 751 O O . LYS A 1 96 ? 10.312 4.441 -30.774 1.00 96.50 96 LYS A O 1
ATOM 756 N N . LEU A 1 97 ? 10.969 3.095 -29.091 1.00 97.25 97 LEU A N 1
ATOM 757 C CA . LEU A 1 97 ? 12.002 2.368 -29.825 1.00 97.25 97 LEU A CA 1
ATOM 758 C C . LEU A 1 97 ? 11.445 1.173 -30.616 1.00 97.25 97 LEU A C 1
ATOM 760 O O . LEU A 1 97 ? 12.215 0.491 -31.283 1.00 97.25 97 LEU A O 1
ATOM 764 N N . GLY A 1 98 ? 10.126 0.954 -30.591 1.00 96.56 98 GLY A N 1
ATOM 765 C CA . GLY A 1 98 ? 9.459 -0.083 -31.376 1.00 96.56 98 GLY A CA 1
ATOM 766 C C . GLY A 1 98 ? 9.357 -1.439 -30.681 1.00 96.56 98 GLY A C 1
ATOM 767 O O . GLY A 1 98 ? 9.121 -2.422 -31.374 1.00 96.56 98 GLY A O 1
ATOM 768 N N . ALA A 1 99 ? 9.527 -1.498 -29.354 1.00 97.25 99 ALA A N 1
ATOM 769 C CA . ALA A 1 99 ? 9.292 -2.717 -28.580 1.00 97.25 99 ALA A CA 1
ATOM 770 C C . ALA A 1 99 ? 7.855 -3.222 -28.777 1.00 97.25 99 ALA A C 1
ATOM 772 O O . ALA A 1 99 ? 6.904 -2.428 -28.754 1.00 97.25 99 ALA A O 1
ATOM 773 N N . ASP A 1 100 ? 7.701 -4.532 -28.947 1.00 97.25 100 ASP A N 1
ATOM 774 C CA . ASP A 1 100 ? 6.389 -5.156 -29.070 1.00 97.25 100 ASP A CA 1
ATOM 775 C C . ASP A 1 100 ? 5.760 -5.472 -27.696 1.00 97.25 100 ASP A C 1
ATOM 777 O O . ASP A 1 100 ? 6.261 -5.090 -26.633 1.00 97.25 100 ASP A O 1
ATOM 781 N N . ALA A 1 101 ? 4.594 -6.122 -27.702 1.00 97.06 101 ALA A N 1
ATOM 782 C CA . ALA A 1 101 ? 3.879 -6.451 -26.472 1.00 97.06 101 ALA A CA 1
ATOM 783 C C . ALA A 1 101 ? 4.638 -7.457 -25.589 1.00 97.06 101 ALA A C 1
ATOM 785 O O . ALA A 1 101 ? 4.570 -7.350 -24.360 1.00 97.06 101 ALA A O 1
ATOM 786 N N . ASP A 1 102 ? 5.364 -8.396 -26.195 1.00 97.94 102 ASP A N 1
ATOM 787 C CA . ASP A 1 102 ? 6.116 -9.419 -25.474 1.00 97.94 102 ASP A CA 1
ATOM 788 C C . ASP A 1 102 ? 7.372 -8.804 -24.848 1.00 97.94 102 ASP A C 1
ATOM 790 O O . ASP A 1 102 ? 7.664 -9.059 -23.678 1.00 97.94 102 ASP A O 1
ATOM 794 N N . ASP A 1 103 ? 8.058 -7.908 -25.560 1.00 97.50 103 ASP A N 1
ATOM 795 C CA . ASP A 1 103 ? 9.176 -7.123 -25.031 1.00 97.50 103 ASP A CA 1
ATOM 796 C C . ASP A 1 103 ? 8.766 -6.320 -23.786 1.00 97.50 103 ASP A C 1
ATOM 798 O O . ASP A 1 103 ? 9.432 -6.359 -22.744 1.00 97.50 103 ASP A O 1
ATOM 802 N N . ILE A 1 104 ? 7.634 -5.610 -23.867 1.00 97.19 104 ILE A N 1
ATOM 803 C CA . ILE A 1 104 ? 7.099 -4.815 -22.755 1.00 97.19 104 ILE A CA 1
ATOM 804 C C . ILE A 1 104 ? 6.686 -5.728 -21.595 1.00 97.19 104 ILE A C 1
ATOM 806 O O . ILE A 1 104 ? 7.003 -5.437 -20.436 1.00 97.19 104 ILE A O 1
ATOM 810 N N . GLY A 1 105 ? 6.005 -6.839 -21.889 1.00 97.75 105 GLY A N 1
ATOM 811 C CA . GLY A 1 105 ? 5.598 -7.832 -20.895 1.00 97.75 105 GLY A CA 1
ATOM 812 C C . GLY A 1 105 ? 6.793 -8.413 -20.138 1.00 97.75 105 GLY A C 1
ATOM 813 O O . GLY A 1 105 ? 6.790 -8.448 -18.905 1.00 97.75 105 GLY A O 1
ATOM 814 N N . ASN A 1 106 ? 7.852 -8.778 -20.861 1.00 98.00 106 ASN A N 1
ATOM 815 C CA . ASN A 1 106 ? 9.099 -9.290 -20.297 1.00 98.00 106 ASN A CA 1
ATOM 816 C C . ASN A 1 106 ? 9.817 -8.241 -19.439 1.00 98.00 106 ASN A C 1
ATOM 818 O O . ASN A 1 106 ? 10.279 -8.559 -18.340 1.00 98.00 106 ASN A O 1
ATOM 822 N N . ALA A 1 107 ? 9.865 -6.982 -19.885 1.00 97.56 107 ALA A N 1
ATOM 823 C CA . ALA A 1 107 ? 10.442 -5.890 -19.104 1.00 97.56 107 ALA A CA 1
ATOM 824 C C . ALA A 1 107 ? 9.691 -5.680 -17.777 1.00 97.56 107 ALA A C 1
ATOM 826 O O . ALA A 1 107 ? 10.316 -5.592 -16.717 1.00 97.56 107 ALA A O 1
ATOM 827 N N . ILE A 1 108 ? 8.353 -5.662 -17.807 1.00 97.62 108 ILE A N 1
ATOM 828 C CA . ILE A 1 108 ? 7.520 -5.531 -16.602 1.00 97.62 108 ILE A CA 1
ATOM 829 C C . ILE A 1 108 ? 7.714 -6.733 -15.672 1.00 97.62 108 ILE A C 1
ATOM 831 O O . ILE A 1 108 ? 7.883 -6.544 -14.466 1.00 97.62 108 ILE A O 1
ATOM 835 N N . ALA A 1 109 ? 7.735 -7.957 -16.207 1.00 98.00 109 ALA A N 1
ATOM 836 C CA . ALA A 1 109 ? 7.967 -9.164 -15.420 1.00 98.00 109 ALA A CA 1
ATOM 837 C C . ALA A 1 109 ? 9.335 -9.129 -14.719 1.00 98.00 109 ALA A C 1
ATOM 839 O O . ALA A 1 109 ? 9.420 -9.409 -13.523 1.00 98.00 109 ALA A O 1
ATOM 840 N N . ALA A 1 110 ? 10.388 -8.713 -15.427 1.00 97.50 110 ALA A N 1
ATOM 841 C CA . ALA A 1 110 ? 11.732 -8.585 -14.870 1.00 97.50 110 ALA A CA 1
ATOM 842 C C . ALA A 1 110 ? 11.817 -7.520 -13.762 1.00 97.50 110 ALA A C 1
ATOM 844 O O . ALA A 1 110 ? 12.497 -7.735 -12.757 1.00 97.50 110 ALA A O 1
ATOM 845 N N . ILE A 1 111 ? 11.120 -6.388 -13.919 1.00 96.62 111 ILE A N 1
ATOM 846 C CA . ILE A 1 111 ? 11.002 -5.354 -12.877 1.00 96.62 111 ILE A CA 1
ATOM 847 C C . ILE A 1 111 ? 10.267 -5.925 -11.659 1.00 96.62 111 ILE A C 1
ATOM 849 O O . ILE A 1 111 ? 10.739 -5.804 -10.530 1.00 96.62 111 ILE A O 1
ATOM 853 N N . TRP A 1 112 ? 9.135 -6.598 -11.882 1.00 96.88 112 TRP A N 1
ATOM 854 C CA . TRP A 1 112 ? 8.299 -7.132 -10.810 1.00 96.88 112 TRP A CA 1
ATOM 855 C C . TRP A 1 112 ? 8.991 -8.233 -10.001 1.00 96.88 112 TRP A C 1
ATOM 857 O O . TRP A 1 112 ? 8.880 -8.254 -8.780 1.00 96.88 112 TRP A O 1
ATOM 867 N N . GLN A 1 113 ? 9.746 -9.121 -10.649 1.00 97.06 113 GLN A N 1
ATOM 868 C CA . GLN A 1 113 ? 10.492 -10.190 -9.974 1.00 97.06 113 GLN A CA 1
ATOM 869 C C . GLN A 1 113 ? 11.604 -9.667 -9.054 1.00 97.06 113 GLN A C 1
ATOM 871 O O . GLN A 1 113 ? 11.959 -10.336 -8.087 1.00 97.06 113 GLN A O 1
ATOM 876 N N . LYS A 1 114 ? 12.151 -8.481 -9.344 1.00 94.94 114 LYS A N 1
ATOM 877 C CA . LYS A 1 114 ? 13.200 -7.835 -8.538 1.00 94.94 114 LYS A CA 1
ATOM 878 C C . LYS A 1 114 ? 12.650 -6.915 -7.450 1.00 94.94 114 LYS A C 1
ATOM 880 O O . LYS A 1 114 ? 13.425 -6.411 -6.645 1.00 94.94 114 LYS A O 1
ATOM 885 N N . ARG A 1 115 ? 11.337 -6.681 -7.437 1.00 93.56 115 ARG A N 1
ATOM 886 C CA . ARG A 1 115 ? 10.675 -5.786 -6.492 1.00 93.56 115 ARG A CA 1
ATOM 887 C C . ARG A 1 115 ? 10.904 -6.245 -5.053 1.00 93.56 115 ARG A C 1
ATOM 889 O O . ARG A 1 115 ? 10.475 -7.327 -4.661 1.00 93.56 115 ARG A O 1
ATOM 896 N N . ASP A 1 116 ? 11.450 -5.352 -4.242 1.00 92.38 116 ASP A N 1
ATOM 897 C CA . ASP A 1 116 ? 11.600 -5.514 -2.795 1.00 92.38 116 ASP A CA 1
ATOM 898 C C . ASP A 1 116 ? 10.982 -4.349 -1.998 1.00 92.38 116 ASP A C 1
ATOM 900 O O . ASP A 1 116 ? 11.103 -4.295 -0.768 1.00 92.38 116 ASP A O 1
ATOM 904 N N . ASP A 1 117 ? 10.274 -3.442 -2.687 1.00 91.12 117 ASP A N 1
ATOM 905 C CA . ASP A 1 117 ? 9.716 -2.239 -2.089 1.00 91.12 117 ASP A CA 1
ATOM 906 C C . ASP A 1 117 ? 8.752 -2.538 -0.937 1.00 91.12 117 ASP A C 1
ATOM 908 O O . ASP A 1 117 ? 7.690 -3.157 -1.096 1.00 91.12 117 ASP A O 1
ATOM 912 N N . LYS A 1 118 ? 9.080 -1.972 0.222 1.00 91.69 118 LYS A N 1
ATOM 913 C CA . LYS A 1 118 ? 8.299 -2.090 1.459 1.00 91.69 118 LYS A CA 1
ATOM 914 C C . LYS A 1 118 ? 8.412 -0.847 2.334 1.00 91.69 118 LYS A C 1
ATOM 916 O O . LYS A 1 118 ? 8.494 -0.949 3.553 1.00 91.69 118 LYS A O 1
ATOM 921 N N . TYR A 1 119 ? 8.416 0.332 1.704 1.00 88.00 119 TYR A N 1
ATOM 922 C CA . TYR A 1 119 ? 8.694 1.622 2.351 1.00 88.00 119 TYR A CA 1
ATOM 923 C C . TYR A 1 119 ? 7.992 1.787 3.704 1.00 88.00 119 TYR A C 1
ATOM 925 O O . TYR A 1 119 ? 8.643 2.056 4.704 1.00 88.00 119 TYR A O 1
ATOM 933 N N . SER A 1 120 ? 6.676 1.557 3.772 1.00 86.19 120 SER A N 1
ATOM 934 C CA . SER A 1 120 ? 5.912 1.752 5.011 1.00 86.19 120 SER A CA 1
ATOM 935 C C . SER A 1 120 ? 6.300 0.796 6.144 1.00 86.19 120 SER A C 1
ATOM 937 O O . SER A 1 120 ? 6.074 1.138 7.299 1.00 86.19 120 SER A O 1
ATOM 939 N N . GLU A 1 121 ? 6.887 -0.365 5.842 1.00 87.50 121 GLU A N 1
ATOM 940 C CA . GLU A 1 121 ? 7.404 -1.309 6.843 1.00 87.50 121 GLU A CA 1
ATOM 941 C C . GLU A 1 121 ? 8.797 -0.913 7.346 1.00 87.50 121 GLU A C 1
ATOM 943 O O . GLU A 1 121 ? 9.089 -1.084 8.524 1.00 87.50 121 GLU A O 1
ATOM 948 N N . ILE A 1 122 ? 9.645 -0.354 6.477 1.00 84.62 122 ILE A N 1
ATOM 949 C CA . ILE A 1 122 ? 11.047 -0.025 6.798 1.00 84.62 122 ILE A CA 1
ATOM 950 C C . ILE A 1 122 ? 11.294 1.468 7.050 1.00 84.62 122 ILE A C 1
ATOM 952 O O . ILE A 1 122 ? 12.424 1.865 7.322 1.00 84.62 122 ILE A O 1
ATOM 956 N N . ARG A 1 123 ? 10.262 2.317 7.005 1.00 78.00 123 ARG A N 1
ATOM 957 C CA . ARG A 1 123 ? 10.386 3.781 7.164 1.00 78.00 123 ARG A CA 1
ATOM 958 C C . ARG A 1 123 ? 11.046 4.231 8.471 1.00 78.00 123 ARG A C 1
ATOM 960 O O . ARG A 1 123 ? 11.596 5.318 8.511 1.00 78.00 123 ARG A O 1
ATOM 967 N N . GLN A 1 124 ? 11.001 3.413 9.525 1.00 71.00 124 GLN A N 1
ATOM 968 C CA . GLN A 1 124 ? 11.687 3.701 10.794 1.00 71.00 124 GLN A CA 1
ATOM 969 C C . GLN A 1 124 ? 13.202 3.448 10.724 1.00 71.00 124 GLN A C 1
ATOM 971 O O . GLN A 1 124 ? 13.949 3.969 11.542 1.00 71.00 124 GLN A O 1
ATOM 976 N N . THR A 1 125 ? 13.648 2.638 9.760 1.00 66.88 125 THR A N 1
ATOM 977 C CA . THR A 1 125 ? 15.050 2.235 9.571 1.00 66.88 125 THR A CA 1
ATOM 978 C C . THR A 1 125 ? 15.715 2.893 8.363 1.00 66.88 125 THR A C 1
ATOM 980 O O . THR A 1 125 ? 16.939 2.886 8.265 1.00 66.88 125 THR A O 1
ATOM 983 N N . ILE A 1 126 ? 14.935 3.449 7.429 1.00 63.09 126 ILE A N 1
ATOM 984 C CA . ILE A 1 126 ? 15.470 4.201 6.291 1.00 63.09 126 ILE A CA 1
ATOM 985 C C . ILE A 1 126 ? 16.059 5.520 6.813 1.00 63.09 126 ILE A C 1
ATOM 987 O O . ILE A 1 126 ? 15.391 6.272 7.521 1.00 63.09 126 ILE A O 1
ATOM 991 N N . ALA A 1 127 ? 17.313 5.806 6.453 1.00 55.19 127 ALA A N 1
ATOM 992 C CA . ALA A 1 127 ? 17.937 7.091 6.741 1.00 55.19 127 ALA A CA 1
ATOM 993 C C . ALA A 1 127 ? 17.111 8.240 6.135 1.00 55.19 127 ALA A C 1
ATOM 995 O O . ALA A 1 127 ? 16.644 8.146 5.002 1.00 55.19 127 ALA A O 1
ATOM 996 N N . LEU A 1 128 ? 17.013 9.364 6.854 1.00 54.59 128 LEU A N 1
ATOM 997 C CA . LEU A 1 128 ? 16.304 10.606 6.480 1.00 54.59 128 LEU A CA 1
ATOM 998 C C . LEU A 1 128 ? 16.709 11.220 5.114 1.00 54.59 128 LEU A C 1
ATOM 1000 O O . LEU A 1 128 ? 16.233 12.294 4.741 1.00 54.59 128 LEU A O 1
ATOM 1004 N N . SER A 1 129 ? 17.637 10.595 4.386 1.00 52.31 129 SER A N 1
ATOM 1005 C CA . SER A 1 129 ? 18.164 11.039 3.100 1.00 52.31 129 SER A CA 1
ATOM 1006 C C . SER A 1 129 ? 17.392 10.524 1.887 1.00 52.31 129 SER A C 1
ATOM 1008 O O . SER A 1 129 ? 17.599 11.077 0.807 1.00 52.31 129 SER A O 1
ATOM 1010 N N . SER A 1 130 ? 16.533 9.504 2.026 1.00 59.84 130 SER A N 1
ATOM 1011 C CA . SER A 1 130 ? 15.765 8.992 0.885 1.00 59.84 130 SER A CA 1
ATOM 1012 C C . SER A 1 130 ? 14.738 10.030 0.420 1.00 59.84 130 SER A C 1
ATOM 1014 O O . SER A 1 130 ? 13.964 10.527 1.244 1.00 59.84 130 SER A O 1
ATOM 1016 N N . LYS A 1 131 ? 14.711 10.362 -0.873 1.00 65.75 131 LYS A N 1
ATOM 1017 C CA . LYS A 1 131 ? 13.765 11.318 -1.473 1.00 65.75 131 LYS A CA 1
ATOM 1018 C C . LYS A 1 131 ? 12.774 10.563 -2.362 1.00 65.75 131 LYS A C 1
ATOM 1020 O O . LYS A 1 131 ? 12.989 10.485 -3.572 1.00 65.75 131 LYS A O 1
ATOM 1025 N N . PRO A 1 132 ? 11.692 10.008 -1.785 1.00 69.00 132 PRO A N 1
ATOM 1026 C CA . PRO A 1 132 ? 10.665 9.347 -2.575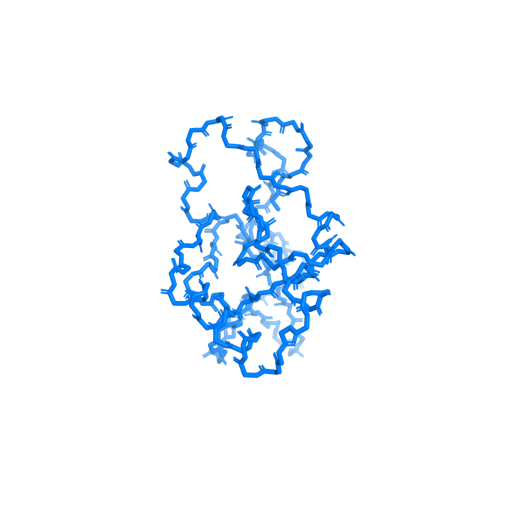 1.00 69.00 132 PRO A CA 1
ATOM 1027 C C . PRO A 1 132 ? 10.027 10.339 -3.551 1.00 69.00 132 PRO A C 1
ATOM 1029 O O . PRO A 1 132 ? 9.882 11.526 -3.239 1.00 69.00 132 PRO A O 1
ATOM 1032 N N . VAL A 1 133 ? 9.613 9.857 -4.724 1.00 72.50 133 VAL A N 1
ATOM 1033 C CA . VAL A 1 133 ? 8.814 10.684 -5.635 1.00 72.50 133 VAL A CA 1
ATOM 1034 C C . VAL A 1 133 ? 7.500 11.071 -4.963 1.00 72.50 133 VAL A C 1
ATOM 1036 O O . VAL A 1 133 ? 6.919 10.306 -4.189 1.00 72.50 133 VAL A O 1
ATOM 1039 N N . HIS A 1 134 ? 7.004 12.270 -5.258 1.00 72.31 134 HIS A N 1
ATOM 1040 C CA . HIS A 1 134 ? 5.726 12.698 -4.709 1.00 72.31 134 HIS A CA 1
ATOM 1041 C C . HIS A 1 134 ? 4.575 11.861 -5.270 1.00 72.31 134 HIS A C 1
ATOM 1043 O O . HIS A 1 134 ? 4.512 11.592 -6.469 1.00 72.31 134 HIS A O 1
ATOM 1049 N N . MET A 1 135 ? 3.606 11.528 -4.414 1.00 71.38 135 MET A N 1
ATOM 1050 C CA . MET A 1 135 ? 2.458 10.712 -4.814 1.00 71.38 135 MET A CA 1
ATOM 1051 C C . MET A 1 135 ? 1.656 11.313 -5.982 1.00 71.38 135 MET A C 1
ATOM 1053 O O . MET A 1 135 ? 1.252 10.562 -6.866 1.00 71.38 135 MET A O 1
ATOM 1057 N N . HIS A 1 136 ? 1.519 12.643 -6.062 1.00 72.25 136 HIS A N 1
ATOM 1058 C CA . HIS A 1 136 ? 0.825 13.302 -7.179 1.00 72.25 136 HIS A CA 1
ATOM 1059 C C . HIS A 1 136 ? 1.483 13.018 -8.542 1.00 72.25 136 HIS A C 1
ATOM 1061 O O . HIS A 1 136 ? 0.805 12.956 -9.563 1.00 72.25 136 HIS A O 1
ATOM 1067 N N . PHE A 1 137 ? 2.804 12.808 -8.574 1.00 72.44 137 PHE A N 1
ATOM 1068 C CA . PHE A 1 137 ? 3.546 12.528 -9.805 1.00 72.44 137 PHE A CA 1
ATOM 1069 C C . PHE A 1 137 ? 3.258 11.120 -10.351 1.00 72.44 137 PHE A C 1
ATOM 1071 O O . PHE A 1 137 ? 3.266 10.884 -11.560 1.00 72.44 137 PHE A O 1
ATOM 1078 N N . ILE A 1 138 ? 2.957 10.182 -9.455 1.00 74.06 138 ILE A N 1
ATOM 1079 C CA . ILE A 1 138 ? 2.686 8.772 -9.760 1.00 74.06 138 ILE A CA 1
ATOM 1080 C C . ILE A 1 138 ? 1.185 8.438 -9.702 1.00 74.06 138 ILE A C 1
ATOM 1082 O O . ILE A 1 138 ? 0.813 7.276 -9.517 1.00 74.06 138 ILE A O 1
ATOM 1086 N N . GLY A 1 139 ? 0.314 9.447 -9.817 1.00 62.75 139 GLY A N 1
ATOM 1087 C CA . GLY A 1 139 ? -1.143 9.274 -9.874 1.00 62.75 139 GLY A CA 1
ATOM 1088 C C . GLY A 1 139 ? -1.782 8.862 -8.544 1.00 62.75 139 GLY A C 1
ATOM 1089 O O . GLY A 1 139 ? -2.642 7.982 -8.514 1.00 62.75 139 GLY A O 1
ATOM 1090 N N . GLY A 1 140 ? -1.285 9.390 -7.424 1.00 56.44 140 GLY A N 1
ATOM 1091 C CA . GLY A 1 140 ? -1.869 9.250 -6.085 1.00 56.44 140 GLY A CA 1
ATOM 1092 C C . GLY A 1 140 ? -2.413 10.555 -5.540 1.00 56.44 140 GLY A C 1
ATOM 1093 O O . GLY A 1 140 ? -2.076 11.619 -6.101 1.00 56.44 140 GLY A O 1
#

Solvent-accessible surface area (backbone atoms only — not comparable to full-atom values): 8698 Å² total; per-residue (Å²): 119,86,74,63,102,59,99,65,77,54,72,89,79,55,84,50,63,68,56,54,47,52,54,42,39,76,75,77,45,60,70,43,80,58,89,80,78,55,92,61,62,67,53,54,39,29,29,37,90,88,68,56,72,52,66,43,72,33,62,70,93,56,49,62,47,93,52,60,86,61,72,41,64,23,88,87,34,26,42,29,68,44,78,59,39,66,69,62,47,69,50,45,60,45,52,74,74,66,50,51,72,64,56,50,50,51,52,50,50,57,52,58,75,69,62,77,70,36,59,69,72,42,57,90,74,54,64,95,78,72,67,48,44,59,41,67,62,51,75,91

Radius of gyration: 19.06 Å; Cα contacts (8 Å, |Δi|>4): 161; chains: 1; bounding box: 45×31×55 Å